Protein AF-A0A920DMC6-F1 (afdb_monomer)

pLDDT: mean 91.56, std 8.43, range [57.31, 97.69]

Structure (mmCIF, N/CA/C/O backbone):
data_AF-A0A920DMC6-F1
#
_entry.id   AF-A0A920DMC6-F1
#
loop_
_atom_site.group_PDB
_atom_site.id
_atom_site.type_symbol
_atom_site.label_atom_id
_atom_site.label_alt_id
_atom_site.label_comp_id
_atom_site.label_asym_id
_atom_site.label_entity_id
_atom_site.label_seq_id
_atom_site.pdbx_PDB_ins_code
_atom_site.Cartn_x
_atom_site.Cartn_y
_atom_site.Cartn_z
_atom_site.occupancy
_atom_site.B_iso_or_equiv
_atom_site.auth_seq_id
_atom_site.auth_comp_id
_atom_site.auth_asym_id
_atom_site.auth_atom_id
_atom_site.pdbx_PDB_model_num
ATOM 1 N N . MET A 1 1 ? -2.083 16.133 -1.283 1.00 65.00 1 MET A N 1
ATOM 2 C CA . MET A 1 1 ? -0.901 15.303 -0.986 1.00 65.00 1 MET A CA 1
ATOM 3 C C . MET A 1 1 ? -0.158 15.102 -2.294 1.00 65.00 1 MET A C 1
ATOM 5 O O . MET A 1 1 ? -0.828 14.939 -3.307 1.00 65.00 1 MET A O 1
ATOM 9 N N . ASP A 1 2 ? 1.168 15.209 -2.330 1.00 85.88 2 ASP A N 1
ATOM 10 C CA . ASP A 1 2 ? 1.913 14.830 -3.534 1.00 85.88 2 ASP A CA 1
ATOM 11 C C . ASP A 1 2 ? 2.072 13.301 -3.608 1.00 85.88 2 ASP A C 1
ATOM 13 O O . ASP A 1 2 ? 1.979 12.597 -2.600 1.00 85.88 2 ASP A O 1
ATOM 17 N N . LYS A 1 3 ? 2.297 12.783 -4.820 1.00 83.44 3 LYS A N 1
ATOM 18 C CA . LYS A 1 3 ? 2.327 11.339 -5.095 1.00 83.44 3 LYS A CA 1
ATOM 19 C C . LYS A 1 3 ? 3.446 10.604 -4.350 1.00 83.44 3 LYS A C 1
ATOM 21 O O . LYS A 1 3 ? 3.307 9.415 -4.074 1.00 83.44 3 LYS A O 1
ATOM 26 N N . GLU A 1 4 ? 4.552 11.279 -4.049 1.00 87.75 4 GLU A N 1
ATOM 27 C CA . GLU A 1 4 ? 5.694 10.656 -3.381 1.00 87.75 4 GLU A CA 1
ATOM 28 C C . GLU A 1 4 ? 5.462 10.558 -1.870 1.00 87.75 4 GLU A C 1
ATOM 30 O O . GLU A 1 4 ? 5.711 9.507 -1.278 1.00 87.75 4 GLU A O 1
ATOM 35 N N . SER A 1 5 ? 4.863 11.591 -1.271 1.00 90.12 5 SER A N 1
ATOM 36 C CA . SER A 1 5 ? 4.366 11.535 0.108 1.00 90.12 5 SER A CA 1
ATOM 37 C C . SER A 1 5 ? 3.311 10.438 0.285 1.00 90.12 5 SER A C 1
ATOM 39 O O . SER A 1 5 ? 3.433 9.629 1.203 1.00 90.12 5 SER A O 1
ATOM 41 N N . LEU A 1 6 ? 2.348 10.322 -0.641 1.00 90.38 6 LEU A N 1
ATOM 42 C CA . LEU A 1 6 ? 1.333 9.259 -0.608 1.00 90.38 6 LEU A CA 1
ATOM 43 C C . LEU A 1 6 ? 1.961 7.859 -0.634 1.00 90.38 6 LEU A C 1
ATOM 45 O O . LEU A 1 6 ? 1.595 6.992 0.157 1.00 90.38 6 LEU A O 1
ATOM 49 N N . LYS A 1 7 ? 2.936 7.624 -1.523 1.00 91.44 7 LYS A N 1
ATOM 50 C CA . LYS A 1 7 ? 3.662 6.345 -1.568 1.00 91.44 7 LYS A CA 1
ATOM 51 C C . LYS A 1 7 ? 4.346 6.031 -0.247 1.00 91.44 7 LYS A C 1
ATOM 53 O O . LYS A 1 7 ? 4.298 4.883 0.184 1.00 91.44 7 LYS A O 1
ATOM 58 N N . LYS A 1 8 ? 5.004 7.020 0.364 1.00 93.25 8 LYS A N 1
ATOM 59 C CA . LYS A 1 8 ? 5.724 6.834 1.624 1.00 93.25 8 LYS A CA 1
ATOM 60 C C . LYS A 1 8 ? 4.767 6.468 2.757 1.00 93.25 8 LYS A C 1
ATOM 62 O O . LYS A 1 8 ? 5.013 5.486 3.449 1.00 93.25 8 LYS A O 1
ATOM 67 N N . GLU A 1 9 ? 3.663 7.197 2.895 1.00 95.25 9 GLU A N 1
ATOM 68 C CA . GLU A 1 9 ? 2.641 6.914 3.909 1.00 95.25 9 GLU A CA 1
ATOM 69 C C . GLU A 1 9 ? 2.032 5.520 3.736 1.00 95.25 9 GLU A C 1
ATOM 71 O O . GLU A 1 9 ? 1.908 4.767 4.702 1.00 95.25 9 GLU A O 1
ATOM 76 N N . LEU A 1 10 ? 1.700 5.139 2.498 1.00 95.38 10 LEU A N 1
ATOM 77 C CA . LEU A 1 10 ? 1.204 3.797 2.215 1.00 95.38 10 LEU A CA 1
ATOM 78 C C . LEU A 1 10 ? 2.271 2.749 2.539 1.00 95.38 10 LEU A C 1
ATOM 80 O O . LEU A 1 10 ? 1.960 1.758 3.185 1.00 95.38 10 LEU A O 1
ATOM 84 N N . PHE A 1 11 ? 3.532 2.957 2.164 1.00 92.94 11 PHE A N 1
ATOM 85 C CA . PHE A 1 11 ? 4.597 2.006 2.483 1.00 92.94 11 PHE A CA 1
ATOM 86 C C . PHE A 1 11 ? 4.719 1.767 3.996 1.00 92.94 11 PHE A C 1
ATOM 88 O O . PHE A 1 11 ? 4.706 0.620 4.437 1.00 92.94 11 PHE A O 1
ATOM 95 N N . GLU A 1 12 ? 4.730 2.835 4.794 1.00 95.69 12 GLU A N 1
ATOM 96 C CA . GLU A 1 12 ? 4.752 2.753 6.260 1.00 95.69 12 GLU A CA 1
ATOM 97 C C . GLU A 1 12 ? 3.501 2.049 6.823 1.00 95.69 12 GLU A C 1
ATOM 99 O O . GLU A 1 12 ? 3.601 1.233 7.744 1.00 95.69 12 GLU A O 1
ATOM 104 N N . LEU A 1 13 ? 2.319 2.308 6.250 1.00 96.25 13 LEU A N 1
ATOM 105 C CA . LEU A 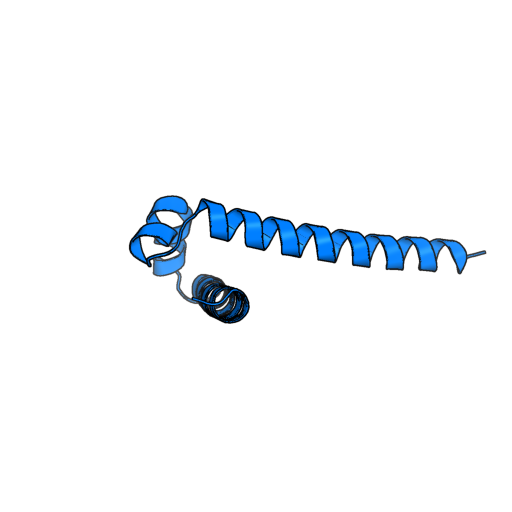1 13 ? 1.073 1.641 6.635 1.00 96.25 13 LEU A CA 1
ATOM 106 C C . LEU A 1 13 ? 1.123 0.132 6.369 1.00 96.25 13 LEU A C 1
ATOM 108 O O . LEU A 1 13 ? 0.762 -0.655 7.245 1.00 96.25 13 LEU A O 1
ATOM 112 N N . TYR A 1 14 ? 1.583 -0.279 5.186 1.00 93.75 14 TYR A N 1
ATOM 113 C CA . TYR A 1 14 ? 1.686 -1.692 4.824 1.00 93.75 14 TYR A CA 1
ATOM 114 C C . TYR A 1 14 ? 2.792 -2.410 5.612 1.00 93.75 14 TYR A C 1
ATOM 116 O O . TYR A 1 14 ? 2.583 -3.540 6.041 1.00 93.75 14 TYR A O 1
ATOM 124 N N . GLU A 1 15 ? 3.910 -1.750 5.922 1.00 95.19 15 GLU A N 1
ATOM 125 C CA . GLU A 1 15 ? 4.905 -2.286 6.861 1.00 95.19 15 GLU A CA 1
ATOM 126 C C . GLU A 1 15 ? 4.337 -2.481 8.275 1.00 95.19 15 GLU A C 1
ATOM 128 O O . GLU A 1 15 ? 4.695 -3.426 8.985 1.00 95.19 15 GLU A O 1
ATOM 133 N N . LYS A 1 16 ? 3.450 -1.584 8.719 1.00 96.81 16 LYS A N 1
ATOM 134 C CA . LYS A 1 16 ? 2.787 -1.716 10.018 1.00 96.81 16 LYS A CA 1
ATOM 135 C C . LYS A 1 16 ? 1.827 -2.906 10.041 1.00 96.81 16 LYS A C 1
ATOM 137 O O . LYS A 1 16 ? 1.764 -3.591 11.062 1.00 96.81 16 LYS A O 1
ATOM 142 N N . LEU A 1 17 ? 1.140 -3.196 8.931 1.00 96.50 17 LEU A N 1
ATOM 143 C CA . LEU A 1 17 ? 0.271 -4.375 8.799 1.00 96.50 17 LEU A CA 1
ATOM 144 C C . LEU A 1 17 ? 1.020 -5.692 9.051 1.00 96.50 17 LEU A C 1
ATOM 146 O O . LEU A 1 17 ? 0.439 -6.619 9.606 1.00 96.50 17 LEU A O 1
ATOM 150 N N . GLU A 1 18 ? 2.308 -5.778 8.709 1.00 93.25 18 GLU A N 1
ATOM 151 C CA . GLU A 1 18 ? 3.115 -6.985 8.952 1.00 93.25 18 GLU A CA 1
ATOM 152 C C . GLU A 1 18 ? 3.387 -7.243 10.443 1.00 93.25 18 GLU A C 1
ATOM 154 O O . GLU A 1 18 ? 3.665 -8.375 10.847 1.00 93.25 18 GLU A O 1
ATOM 159 N N . ARG A 1 19 ? 3.328 -6.195 11.272 1.00 95.81 19 ARG A N 1
ATOM 160 C CA . ARG A 1 19 ? 3.728 -6.232 12.688 1.00 95.81 19 ARG A CA 1
ATOM 161 C C . ARG A 1 19 ? 2.547 -6.100 13.653 1.00 95.81 19 ARG A C 1
ATOM 163 O O . ARG A 1 19 ? 2.642 -6.562 14.789 1.00 95.81 19 ARG A O 1
ATOM 170 N N . ASP A 1 20 ? 1.439 -5.508 13.212 1.00 97.44 20 ASP A N 1
ATOM 171 C CA . ASP A 1 20 ? 0.237 -5.265 14.011 1.00 97.44 20 ASP A CA 1
ATOM 172 C C . ASP A 1 20 ? -0.919 -6.182 13.574 1.00 97.44 20 ASP A C 1
ATOM 174 O O . ASP A 1 20 ? -1.577 -5.970 12.554 1.00 97.44 20 ASP A O 1
ATOM 178 N N . LYS A 1 21 ? -1.174 -7.221 14.379 1.00 95.75 21 LYS A N 1
ATOM 179 C CA . LYS A 1 21 ? -2.186 -8.246 14.083 1.00 95.75 21 LYS A CA 1
ATOM 180 C C . LYS A 1 21 ? -3.613 -7.707 14.082 1.00 95.75 21 LYS A C 1
ATOM 182 O O . LYS A 1 21 ? -4.436 -8.231 13.336 1.00 95.75 21 LYS A O 1
ATOM 187 N N . GLU A 1 22 ? -3.927 -6.722 14.920 1.00 97.12 22 GLU A N 1
ATOM 188 C CA . GLU A 1 22 ? -5.283 -6.164 14.970 1.00 97.12 22 GLU A CA 1
ATOM 189 C C . GLU A 1 22 ? -5.514 -5.244 13.774 1.00 97.12 22 GLU A C 1
ATOM 191 O O . GLU A 1 22 ? -6.530 -5.367 13.091 1.00 97.12 22 GLU A O 1
ATOM 196 N N . LEU A 1 23 ? -4.511 -4.437 13.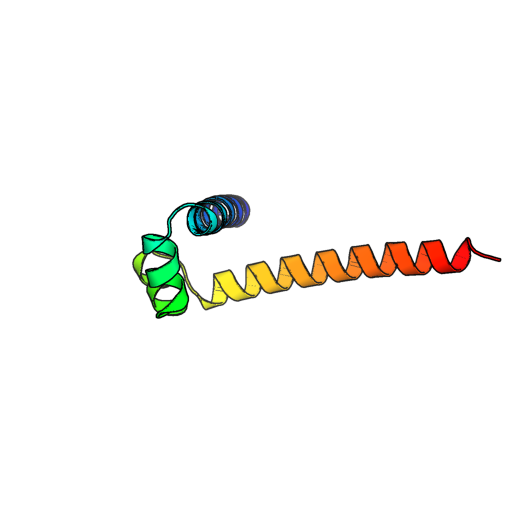423 1.00 96.94 23 LEU A N 1
ATOM 197 C CA . LEU A 1 23 ? -4.540 -3.632 12.205 1.00 96.94 23 LEU A CA 1
ATOM 198 C C . LEU A 1 23 ? -4.692 -4.503 10.948 1.00 96.94 23 LEU A C 1
ATOM 200 O O . LEU A 1 23 ? -5.471 -4.179 10.052 1.00 96.94 23 LEU A O 1
ATOM 204 N N . TYR A 1 24 ? -3.986 -5.637 10.897 1.00 97.06 24 TYR A N 1
ATOM 205 C CA . TYR A 1 24 ? -4.117 -6.595 9.801 1.00 97.06 24 TYR A CA 1
ATOM 206 C C . TYR A 1 24 ? -5.521 -7.198 9.71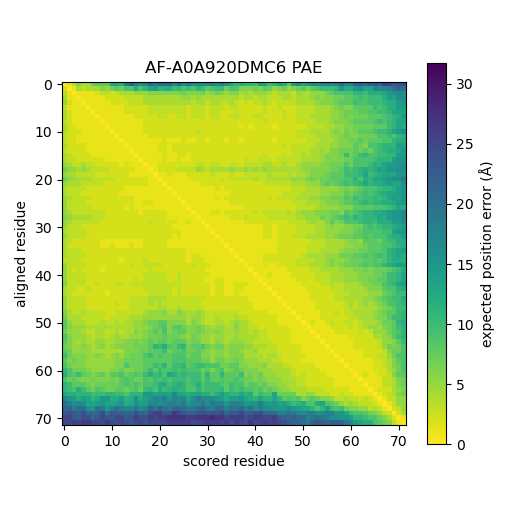3 1.00 97.06 24 TYR A C 1
ATOM 208 O O . TYR A 1 24 ? -6.049 -7.347 8.612 1.00 97.06 24 TYR A O 1
ATOM 216 N N . LYS A 1 25 ? -6.165 -7.497 10.851 1.00 97.50 25 LYS A N 1
ATOM 217 C CA . LYS A 1 25 ? -7.558 -7.972 10.868 1.00 97.50 25 LYS A CA 1
ATOM 218 C C . LYS A 1 25 ? -8.523 -6.935 10.294 1.00 97.50 25 LYS A C 1
ATOM 220 O O . LYS A 1 25 ? -9.404 -7.315 9.527 1.00 97.50 25 LYS A O 1
ATOM 225 N N . GLU A 1 26 ? -8.360 -5.654 10.632 1.00 97.25 26 GLU A N 1
ATOM 226 C CA . GLU A 1 26 ? -9.170 -4.574 10.045 1.00 97.25 26 GLU A CA 1
ATOM 227 C C . GLU A 1 26 ? -8.996 -4.516 8.522 1.00 97.25 26 GLU A C 1
ATOM 229 O O . GLU A 1 26 ? -9.981 -4.454 7.784 1.00 97.25 26 GLU A O 1
ATOM 234 N N . PHE A 1 27 ? -7.745 -4.594 8.059 1.00 96.88 27 PHE A N 1
ATOM 235 C CA . PHE A 1 27 ? -7.400 -4.549 6.641 1.00 96.88 27 PHE A CA 1
ATOM 236 C C . PHE A 1 27 ? -8.046 -5.686 5.839 1.00 96.88 27 PHE A C 1
ATOM 238 O O . PHE A 1 27 ? -8.670 -5.431 4.811 1.00 96.88 27 PHE A O 1
ATOM 245 N N . ILE A 1 28 ? -7.949 -6.935 6.310 1.00 97.00 28 ILE A N 1
ATOM 246 C CA . ILE A 1 28 ? -8.509 -8.089 5.585 1.00 97.00 28 ILE A CA 1
ATOM 247 C C . ILE A 1 28 ? -10.034 -8.198 5.693 1.00 97.00 28 ILE A C 1
ATOM 249 O O . ILE A 1 28 ? -10.652 -8.848 4.852 1.00 97.00 28 ILE A O 1
ATOM 253 N N . ALA A 1 29 ? -10.653 -7.595 6.714 1.00 97.69 29 ALA A N 1
ATOM 254 C CA . ALA A 1 29 ? -12.105 -7.621 6.880 1.00 97.69 29 ALA A CA 1
ATOM 255 C C . ALA A 1 29 ? -12.808 -6.770 5.815 1.00 97.69 29 ALA A C 1
ATOM 257 O O . ALA A 1 29 ? -13.823 -7.187 5.257 1.00 97.69 29 ALA A O 1
ATOM 258 N N . ASN A 1 30 ? -12.274 -5.577 5.539 1.00 97.50 30 ASN A N 1
ATOM 259 C CA . ASN A 1 30 ? -12.737 -4.721 4.454 1.00 97.50 30 ASN A CA 1
ATOM 260 C C . ASN A 1 30 ? -11.645 -3.709 4.080 1.00 97.50 30 ASN A C 1
ATOM 262 O O . ASN A 1 30 ? -11.534 -2.650 4.697 1.00 97.50 30 ASN A O 1
ATOM 266 N N . GLN A 1 31 ? -10.864 -4.034 3.051 1.00 95.44 31 GLN A N 1
ATOM 267 C CA . GLN A 1 31 ? -9.734 -3.216 2.613 1.00 95.44 31 GLN A CA 1
ATOM 268 C C . GLN A 1 31 ? -10.154 -1.804 2.175 1.00 95.44 31 GLN A C 1
ATOM 270 O O . GLN A 1 31 ? -9.489 -0.834 2.534 1.00 95.44 31 GLN A O 1
ATOM 275 N N . ASP A 1 32 ? -11.258 -1.667 1.437 1.00 97.25 32 ASP A N 1
ATOM 276 C CA . ASP A 1 32 ? -11.715 -0.360 0.948 1.00 97.25 32 ASP A CA 1
ATOM 277 C C . ASP A 1 32 ? -12.109 0.544 2.115 1.00 97.25 32 ASP A C 1
ATOM 279 O O . ASP A 1 32 ? -11.664 1.688 2.199 1.00 97.25 32 ASP A O 1
ATOM 283 N N . LYS A 1 33 ? -12.871 0.006 3.073 1.00 97.12 33 LYS A N 1
ATOM 284 C CA . LYS A 1 33 ? -13.231 0.735 4.288 1.00 97.12 33 LYS A CA 1
ATOM 285 C C . LYS A 1 33 ? -12.007 1.054 5.147 1.00 97.12 33 LYS A C 1
ATOM 287 O O . LYS A 1 33 ? -11.890 2.168 5.636 1.00 97.12 33 LYS A O 1
ATOM 292 N N . PHE A 1 34 ? -11.071 0.117 5.292 1.00 97.50 34 PHE A N 1
ATOM 293 C CA . PHE A 1 34 ? -9.822 0.331 6.025 1.00 97.50 34 PHE A CA 1
ATOM 294 C C . PHE A 1 34 ? -9.027 1.531 5.487 1.00 97.50 34 PHE A C 1
ATOM 296 O O . PHE A 1 34 ? -8.476 2.306 6.274 1.00 97.50 34 PHE A O 1
ATOM 303 N N . LEU A 1 35 ? -8.972 1.674 4.158 1.00 97.19 35 LEU A N 1
ATOM 304 C CA . LEU A 1 35 ? -8.318 2.786 3.470 1.00 97.19 35 LEU A CA 1
ATOM 305 C C . LEU A 1 35 ? -9.118 4.089 3.622 1.00 97.19 35 LEU A C 1
ATOM 307 O O . LEU A 1 35 ? -8.544 5.112 3.995 1.00 97.19 35 LEU A O 1
ATOM 311 N N . GLN A 1 36 ? -10.437 4.040 3.420 1.00 97.56 36 GLN A N 1
ATOM 312 C CA . GLN A 1 36 ? -11.332 5.195 3.570 1.00 97.56 36 GLN A CA 1
ATOM 313 C C . GLN A 1 36 ? -11.330 5.763 4.993 1.00 97.56 36 GLN A C 1
ATOM 315 O O . GLN A 1 36 ? -11.215 6.975 5.164 1.00 97.56 36 GLN A O 1
ATOM 320 N N . ASP A 1 37 ? -11.380 4.904 6.015 1.00 97.56 37 ASP A N 1
ATOM 321 C CA . ASP A 1 37 ? -11.335 5.288 7.433 1.00 97.56 37 ASP A CA 1
ATOM 322 C C . ASP A 1 37 ? -10.012 5.999 7.798 1.00 97.56 37 ASP A C 1
ATOM 324 O O . ASP A 1 37 ? -9.929 6.685 8.817 1.00 97.56 37 ASP A O 1
ATOM 328 N N . ARG A 1 38 ? -8.976 5.866 6.956 1.00 95.50 38 ARG A N 1
ATOM 329 C CA . ARG A 1 38 ? -7.664 6.524 7.088 1.00 95.50 38 ARG A CA 1
ATOM 330 C C . ARG A 1 38 ? -7.471 7.698 6.122 1.00 95.50 38 ARG A C 1
ATOM 332 O O . ARG A 1 38 ? -6.396 8.286 6.096 1.00 95.50 38 ARG A O 1
ATOM 339 N N . GLY A 1 39 ? -8.509 8.069 5.371 1.00 95.94 39 GLY A N 1
ATOM 340 C CA . GLY A 1 39 ? -8.498 9.212 4.457 1.00 95.94 39 GLY A CA 1
ATOM 341 C C . GLY A 1 39 ? -7.912 8.927 3.073 1.00 95.94 39 GLY A C 1
ATOM 342 O O . GLY A 1 39 ? -7.623 9.873 2.343 1.00 95.94 39 GLY A O 1
ATOM 343 N N . TYR A 1 40 ? -7.742 7.657 2.700 1.00 96.12 40 TYR A N 1
ATOM 344 C CA . TYR A 1 40 ? -7.263 7.264 1.374 1.00 96.12 40 TYR A CA 1
ATOM 345 C C . TYR A 1 40 ? -8.421 6.942 0.423 1.00 96.12 40 TYR A C 1
ATOM 347 O O . TYR A 1 40 ? -9.451 6.411 0.843 1.00 96.12 40 TYR A O 1
ATOM 35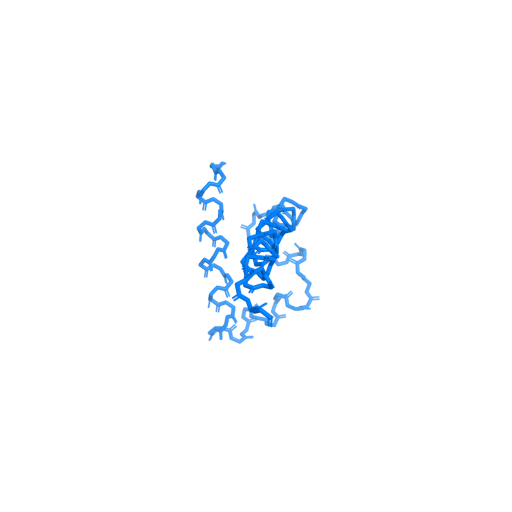5 N N . ASP A 1 41 ? -8.221 7.193 -0.873 1.00 95.62 41 ASP A N 1
ATOM 356 C CA . ASP A 1 41 ? -9.086 6.670 -1.934 1.00 95.62 41 ASP A CA 1
ATOM 357 C C . ASP A 1 41 ? -8.632 5.243 -2.314 1.00 95.62 41 ASP A C 1
ATOM 359 O O . ASP A 1 41 ? -7.515 5.068 -2.816 1.00 95.62 41 ASP A O 1
ATOM 363 N N . PRO A 1 42 ? -9.463 4.202 -2.108 1.00 96.12 42 PRO A N 1
ATOM 364 C CA . PRO A 1 42 ? -9.104 2.829 -2.458 1.00 96.12 42 PRO A CA 1
ATOM 365 C C . PRO A 1 42 ? -8.741 2.636 -3.934 1.00 96.12 42 PRO A C 1
ATOM 367 O O . PRO A 1 42 ? -7.880 1.809 -4.252 1.00 96.12 42 PRO A O 1
ATOM 370 N N . VAL A 1 43 ? -9.369 3.393 -4.839 1.00 95.75 43 VAL A N 1
ATOM 371 C CA . VAL A 1 43 ? -9.101 3.317 -6.279 1.00 95.75 43 VAL A CA 1
ATOM 372 C C . VAL A 1 43 ? -7.704 3.854 -6.572 1.00 95.75 43 VAL A C 1
ATOM 374 O O . VAL A 1 43 ? -6.908 3.153 -7.197 1.00 95.75 43 VAL A O 1
ATOM 377 N N . GLU A 1 44 ? -7.370 5.033 -6.043 1.00 94.06 44 GLU A N 1
ATOM 378 C CA . GLU A 1 44 ? -6.048 5.650 -6.208 1.00 94.06 44 GLU A CA 1
ATOM 379 C C . GLU A 1 44 ? -4.933 4.750 -5.652 1.00 94.06 44 GLU A C 1
ATOM 381 O O . GLU A 1 44 ? -3.918 4.511 -6.313 1.00 94.06 44 GLU A O 1
ATOM 386 N N . VAL A 1 45 ? -5.141 4.180 -4.460 1.00 94.25 45 VAL A N 1
ATOM 387 C CA . VAL A 1 45 ? -4.185 3.254 -3.832 1.00 94.25 45 VAL A CA 1
ATOM 388 C C . VAL A 1 45 ? -3.977 2.012 -4.703 1.00 94.25 45 VAL A C 1
ATOM 390 O O . VAL A 1 45 ? -2.842 1.574 -4.912 1.00 94.25 45 VAL A O 1
ATOM 393 N N . LYS A 1 46 ? -5.054 1.439 -5.250 1.00 92.62 46 LYS A N 1
ATOM 394 C CA . LYS A 1 46 ? -4.980 0.255 -6.113 1.00 92.62 46 LYS A CA 1
ATOM 395 C C . LYS A 1 46 ? -4.247 0.546 -7.421 1.00 92.62 46 LYS A C 1
ATOM 397 O O . LYS A 1 46 ? -3.403 -0.252 -7.829 1.00 92.62 46 LYS A O 1
ATOM 402 N N . GLU A 1 47 ? -4.532 1.678 -8.057 1.00 93.81 47 GLU A N 1
ATOM 403 C CA . GLU A 1 47 ? -3.842 2.116 -9.273 1.00 93.81 47 GLU A CA 1
ATOM 404 C C . GLU A 1 47 ? -2.347 2.345 -9.026 1.00 93.81 47 GLU A C 1
ATOM 406 O O . GLU A 1 47 ? -1.510 1.933 -9.837 1.00 93.81 47 GLU A O 1
ATOM 411 N N . LEU A 1 48 ? -1.991 2.930 -7.878 1.00 92.12 48 LEU A N 1
ATOM 412 C CA . LEU A 1 48 ? -0.602 3.135 -7.482 1.00 92.12 48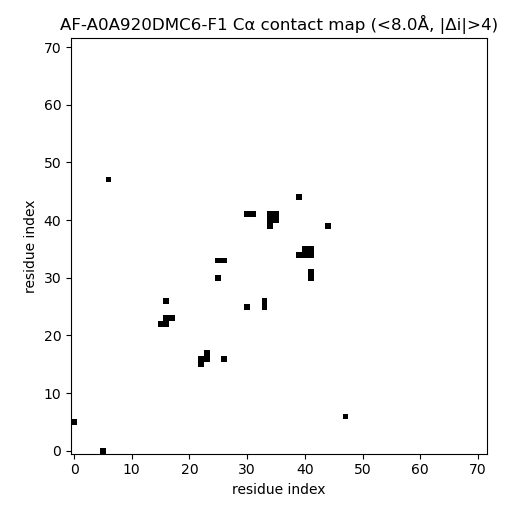 LEU A CA 1
ATOM 413 C C . LEU A 1 48 ? 0.163 1.808 -7.391 1.00 92.12 48 LEU A C 1
ATOM 415 O O . LEU A 1 48 ? 1.224 1.668 -8.006 1.00 92.12 48 LEU A O 1
ATOM 419 N N . PHE A 1 49 ? -0.379 0.822 -6.671 1.00 88.88 49 PHE A N 1
ATOM 420 C CA . PHE A 1 49 ? 0.264 -0.489 -6.542 1.00 88.88 49 PHE A CA 1
ATOM 421 C C . PHE A 1 49 ? 0.318 -1.245 -7.869 1.00 88.88 49 PHE A C 1
ATOM 423 O O . PHE A 1 49 ? 1.351 -1.832 -8.188 1.00 88.88 49 PHE A O 1
ATOM 430 N N . GLN A 1 50 ? -0.738 -1.185 -8.686 1.00 91.81 50 GLN A N 1
ATOM 431 C CA . GLN A 1 50 ? -0.723 -1.774 -10.028 1.00 91.81 50 GLN A CA 1
ATOM 432 C C . GLN A 1 50 ? 0.379 -1.169 -10.905 1.00 91.81 50 GLN A C 1
ATOM 434 O O . GLN A 1 50 ? 1.066 -1.905 -11.618 1.00 91.81 50 GLN A O 1
ATOM 439 N N . GLY A 1 51 ? 0.587 0.148 -10.823 1.00 90.94 51 GLY A N 1
ATOM 440 C CA . GLY A 1 51 ? 1.684 0.837 -11.498 1.00 90.94 51 GLY A CA 1
ATOM 441 C C . GLY A 1 51 ? 3.054 0.311 -11.065 1.00 90.94 51 GLY A C 1
ATOM 442 O O . GLY A 1 51 ? 3.851 -0.082 -11.916 1.00 90.94 51 GLY A O 1
ATOM 443 N N . ILE A 1 52 ? 3.289 0.220 -9.752 1.00 88.00 52 ILE A N 1
ATOM 444 C CA . ILE A 1 52 ? 4.547 -0.286 -9.176 1.00 88.00 52 ILE A CA 1
ATOM 445 C C . ILE A 1 52 ? 4.805 -1.738 -9.602 1.00 88.00 52 ILE A C 1
ATOM 447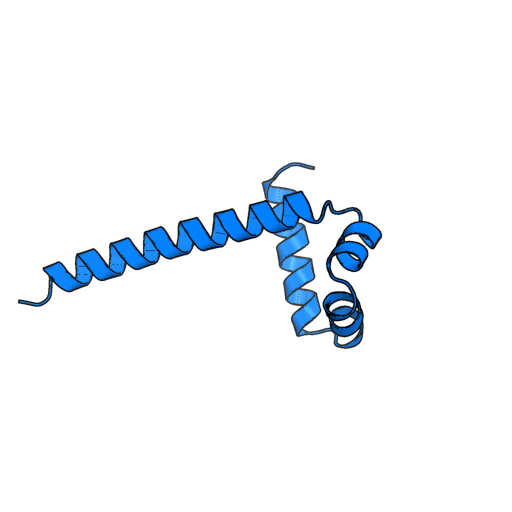 O O . ILE A 1 52 ? 5.909 -2.079 -10.028 1.00 88.00 52 ILE A O 1
ATOM 451 N N . THR A 1 53 ? 3.796 -2.607 -9.517 1.00 88.19 53 THR A N 1
ATOM 452 C CA . THR A 1 53 ? 3.926 -4.015 -9.912 1.00 88.19 53 THR A CA 1
ATOM 453 C C . THR A 1 53 ? 4.220 -4.150 -11.403 1.00 88.19 53 THR A C 1
ATOM 455 O O . THR A 1 53 ? 5.088 -4.931 -11.788 1.00 88.19 53 THR A O 1
ATOM 458 N N . LYS A 1 54 ? 3.542 -3.372 -12.254 1.00 93.44 54 LYS A N 1
ATOM 459 C CA . LYS A 1 54 ? 3.775 -3.384 -13.702 1.00 93.44 54 LYS A CA 1
ATOM 460 C C . LYS A 1 54 ? 5.194 -2.938 -14.051 1.00 93.44 54 LYS A C 1
ATOM 462 O O . LYS A 1 54 ? 5.844 -3.581 -14.870 1.00 93.44 54 LYS A O 1
ATOM 467 N N . GLU A 1 55 ? 5.680 -1.873 -13.421 1.00 92.94 55 GLU A N 1
ATOM 468 C CA . GLU A 1 55 ? 7.045 -1.380 -13.610 1.00 92.94 55 GLU A CA 1
ATOM 469 C C . GLU A 1 55 ? 8.084 -2.432 -13.201 1.00 92.94 55 GLU A C 1
ATOM 471 O O . GLU A 1 55 ? 8.963 -2.770 -13.994 1.00 92.94 55 GLU A O 1
ATOM 476 N N . ARG A 1 56 ? 7.925 -3.038 -12.018 1.00 89.88 56 ARG A N 1
ATOM 477 C CA . ARG A 1 56 ? 8.809 -4.115 -11.544 1.00 89.88 56 ARG A CA 1
ATOM 478 C C . ARG A 1 56 ? 8.801 -5.327 -12.473 1.00 89.88 56 ARG A C 1
ATOM 480 O O . ARG A 1 56 ? 9.865 -5.854 -12.782 1.00 89.88 56 ARG A O 1
ATOM 487 N N . ASN A 1 57 ? 7.632 -5.741 -12.958 1.00 92.12 57 ASN A N 1
ATOM 488 C CA . ASN A 1 57 ? 7.520 -6.859 -13.895 1.00 92.12 57 ASN A CA 1
ATOM 489 C C . ASN A 1 57 ? 8.226 -6.571 -15.222 1.00 92.12 57 ASN A C 1
ATOM 491 O O . ASN A 1 57 ? 8.877 -7.458 -15.766 1.00 92.12 57 ASN A O 1
ATOM 495 N N . ASN A 1 58 ? 8.137 -5.339 -15.730 1.00 93.62 58 ASN A N 1
ATOM 496 C CA . ASN A 1 58 ? 8.846 -4.946 -16.946 1.00 93.62 58 ASN A CA 1
ATOM 497 C C . ASN A 1 58 ? 10.367 -4.974 -16.751 1.00 93.62 58 ASN A C 1
ATOM 499 O O . ASN A 1 58 ? 11.078 -5.457 -17.628 1.00 93.62 58 ASN A O 1
ATOM 503 N N . ILE A 1 59 ? 10.859 -4.510 -15.597 1.00 93.00 59 ILE A N 1
ATOM 504 C CA . ILE A 1 59 ? 12.289 -4.562 -15.257 1.00 93.00 59 ILE A CA 1
ATOM 505 C C . ILE A 1 59 ? 12.763 -6.016 -15.162 1.00 93.00 59 ILE A C 1
ATOM 507 O O . ILE A 1 59 ? 13.754 -6.377 -15.789 1.00 93.00 59 ILE A O 1
ATOM 511 N N . LEU A 1 60 ? 12.040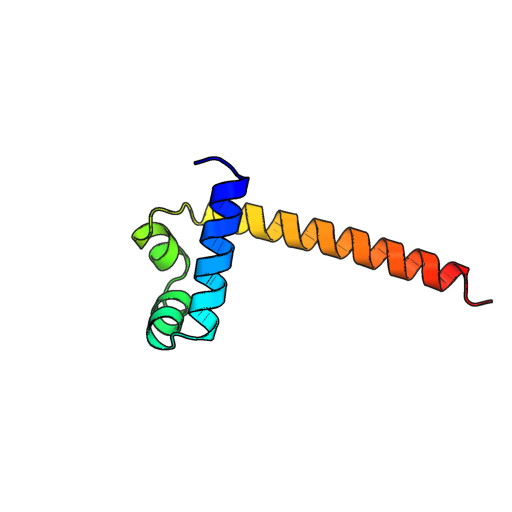 -6.863 -14.422 1.00 92.94 60 LEU A N 1
ATOM 512 C CA . LEU A 1 60 ? 12.379 -8.282 -14.275 1.00 92.94 60 LEU A CA 1
ATOM 513 C C . LEU A 1 60 ? 12.373 -9.007 -15.620 1.00 92.94 60 LEU A C 1
ATOM 515 O O . LEU A 1 60 ? 13.287 -9.774 -15.903 1.00 92.94 60 LEU A O 1
ATOM 519 N N . LYS A 1 61 ? 11.378 -8.728 -16.467 1.00 93.50 61 LYS A N 1
ATOM 520 C CA . LYS A 1 61 ? 11.320 -9.261 -17.827 1.00 93.50 61 LYS A CA 1
ATOM 521 C C . LYS A 1 61 ? 12.552 -8.855 -18.639 1.00 93.50 61 LYS A C 1
ATOM 523 O O . LYS A 1 61 ? 13.149 -9.721 -19.262 1.00 93.50 61 LYS A O 1
ATOM 528 N N . GLY A 1 62 ? 12.956 -7.584 -18.589 1.00 93.06 62 GLY A N 1
ATOM 529 C CA . GLY A 1 62 ? 14.164 -7.115 -19.274 1.00 93.06 62 GLY A CA 1
ATOM 530 C C . GLY A 1 62 ? 15.429 -7.832 -18.794 1.00 93.06 62 GLY A C 1
ATOM 531 O O . GLY A 1 62 ? 16.213 -8.302 -19.608 1.00 93.06 62 GLY A O 1
ATOM 532 N N . VAL A 1 63 ? 15.585 -8.006 -17.477 1.00 93.12 63 VAL A N 1
ATOM 533 C CA . VAL A 1 63 ? 16.723 -8.749 -16.903 1.00 93.12 63 VAL A CA 1
ATOM 534 C C . VAL A 1 63 ? 16.746 -10.204 -17.380 1.00 93.12 63 VAL A C 1
ATOM 536 O O . VAL A 1 63 ? 17.813 -10.708 -17.721 1.00 93.12 63 VAL A O 1
ATOM 539 N N . LEU A 1 64 ? 15.594 -10.879 -17.419 1.00 92.50 64 LEU A N 1
ATOM 540 C CA . LEU A 1 64 ? 15.494 -12.260 -17.904 1.00 92.50 64 LEU A CA 1
ATOM 541 C C . LEU A 1 64 ? 15.824 -12.363 -19.400 1.00 92.50 64 LEU A C 1
ATOM 543 O O . LEU A 1 64 ? 16.601 -13.225 -19.792 1.00 92.50 64 LEU A O 1
ATOM 547 N N . GLU A 1 65 ? 15.300 -11.452 -20.225 1.00 92.44 65 GLU A N 1
ATOM 548 C CA . GLU A 1 65 ? 15.603 -11.397 -21.662 1.00 92.44 65 GLU A CA 1
ATOM 549 C C . GLU A 1 65 ? 17.088 -11.132 -21.941 1.00 92.44 65 GLU A C 1
ATOM 551 O O . GLU A 1 65 ? 17.626 -11.613 -22.938 1.00 92.44 65 GLU A O 1
ATOM 556 N N . ASP A 1 66 ? 17.756 -10.357 -21.089 1.00 89.88 66 ASP A N 1
ATOM 557 C CA . ASP A 1 66 ? 19.191 -10.111 -21.204 1.00 89.88 66 ASP A CA 1
ATOM 558 C C . ASP A 1 66 ? 20.015 -11.321 -20.748 1.00 89.88 66 ASP A C 1
ATOM 560 O O . ASP A 1 66 ? 21.026 -11.629 -21.375 1.00 89.88 66 ASP A O 1
ATOM 564 N N . GLN A 1 67 ? 19.570 -12.057 -19.724 1.00 80.81 67 GLN A N 1
ATOM 565 C CA . GLN A 1 67 ? 20.203 -13.316 -19.312 1.00 80.81 67 GLN A CA 1
ATOM 566 C C . GLN A 1 67 ? 20.062 -14.416 -20.372 1.00 80.81 67 GLN A C 1
ATOM 568 O O . GLN A 1 67 ? 21.051 -15.087 -20.668 1.00 80.81 67 GLN A O 1
ATOM 573 N N . ASP A 1 68 ? 18.890 -14.552 -20.998 1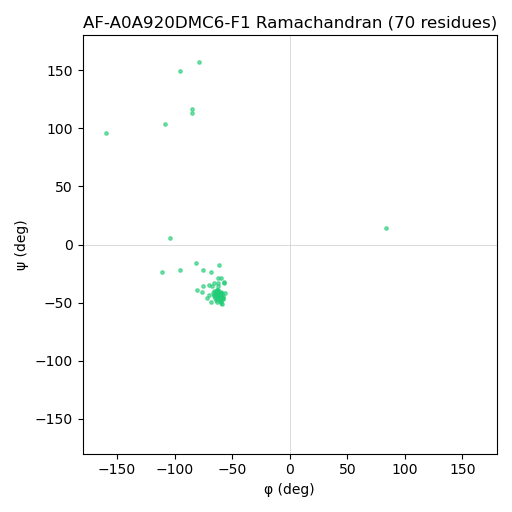.00 79.31 68 ASP A N 1
ATOM 574 C CA . ASP A 1 68 ? 18.648 -15.525 -22.075 1.00 79.31 68 ASP A CA 1
ATOM 575 C C . ASP A 1 68 ? 19.571 -15.305 -23.286 1.00 79.31 68 ASP A C 1
ATOM 577 O O . ASP A 1 68 ? 19.920 -16.253 -23.981 1.00 79.31 68 ASP A O 1
ATOM 581 N N . LYS A 1 69 ? 20.015 -14.066 -23.539 1.00 74.75 69 LYS A N 1
ATOM 582 C CA . LYS A 1 69 ? 20.967 -13.743 -24.622 1.00 74.75 69 LYS A CA 1
ATOM 583 C C . LYS A 1 69 ? 22.429 -14.021 -24.259 1.00 74.75 69 LYS A C 1
ATOM 585 O O . LYS A 1 69 ? 23.281 -14.007 -25.145 1.00 74.75 69 LYS A 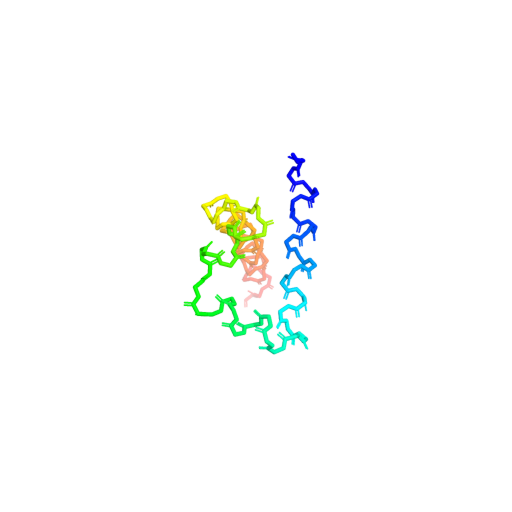O 1
ATOM 590 N N . ILE A 1 70 ? 22.735 -14.191 -22.971 1.00 67.06 70 ILE A N 1
ATOM 591 C CA . ILE A 1 70 ? 24.098 -14.394 -22.453 1.00 67.06 70 ILE A CA 1
ATOM 592 C C . ILE A 1 70 ? 24.415 -15.890 -22.291 1.00 67.06 70 ILE A C 1
ATOM 594 O O . ILE A 1 70 ? 25.589 -16.259 -22.292 1.00 67.06 70 ILE A O 1
ATOM 598 N N . ILE A 1 71 ? 23.402 -16.755 -22.183 1.00 57.31 71 ILE A N 1
ATOM 599 C CA . ILE A 1 71 ? 23.573 -18.213 -22.145 1.00 57.31 71 ILE A CA 1
ATOM 600 C C . ILE A 1 71 ? 23.636 -18.735 -23.599 1.00 57.31 71 ILE A C 1
ATOM 602 O O . ILE A 1 71 ? 22.636 -18.614 -24.304 1.00 57.31 71 ILE A O 1
ATOM 606 N N . PRO A 1 72 ? 24.785 -19.260 -24.076 1.00 58.97 72 PRO A N 1
ATOM 607 C CA . PRO A 1 72 ? 24.915 -19.818 -25.426 1.00 58.97 72 PRO A CA 1
ATOM 608 C C . PRO A 1 72 ? 24.180 -21.152 -25.612 1.00 58.97 72 PRO A C 1
ATOM 610 O O . PRO A 1 72 ? 24.017 -21.896 -24.616 1.00 58.97 72 PRO A O 1
#

Nearest PDB structures (foldseek):
  8usc-assembly1_c  TM=3.318E-01  e=6.841E+00  Homo sapiens

Foldseek 3Di:
DDPVVVVVVVVVLVVVLVVDVVLVVVCVVPVCVSQVVVVHHPVVVVVSVVVVVVVVVVVVVVVVVVVVVVPD

Secondary structure (DSSP, 8-state):
--HHHHHHHHHHHHHHHTT-HHHHHHHHH-HHHHHHTTT--HHHHHHHHHHHHHHHHHHHHHHHHHHHTT--

Sequence (72 aa):
MDKESLKKELFELYEKLERDKELYKEFIANQDKFLQDRGYDPVEVKELFQGITKERNNILKGVLEDQDKIIP

Solvent-accessible surface area (backbone atoms only — not comparable to full-atom values): 4109 Å² total; per-residue (Å²): 133,57,75,65,60,52,51,50,53,49,50,55,51,57,58,43,38,79,74,32,69,67,59,34,51,49,38,74,74,39,50,55,57,49,32,43,80,71,76,41,55,50,65,61,55,49,52,51,52,52,50,54,53,52,53,52,49,52,52,53,48,50,54,50,58,53,49,61,72,70,58,132

Mean predicted aligned error: 5.36 Å

Radius of gyration: 16.68 Å; Cα contacts (8 Å, |Δi|>4): 18; chains: 1; bounding box: 38×35×40 Å